Protein AF-A0A0A1U972-F1 (afdb_monomer_lite)

Secondary structure (DSSP, 8-state):
-HHHHHHHHHHHHHHHHTTS--S-EEE-----STTTTTT---HHHHSTTHHHHHHHHHTT-S-EEE---TTS-HHHHHTT--S-----------

Sequence (94 aa):
MLRSMKLRRDKLFVEEMNTREYDVIITSPPWGRPGAFRNKQSLNSLFPGLKNLFCECVEKCTNVILHVPRQMEPENITREFNFPIEVVTYALGE

InterPro domains:
  IPR019012 RNA cap guanine-N2 methyltransferase [PF09445] (17-77)
  IPR029063 S-adenosyl-L-methionine-dependent methyltransferase superfamily [G3DSA:3.40.50.150] (5-93)

Foldseek 3Di:
DVVVVVVVVLVVVLVVLVVDADQEAEDEDPQDDPPSQPPDLAPCVSPPCPLVSQVSVVVRYVHYHYDDDPVHDVCSVPVSDPDPDDDDDDDPDD

pLDDT: mean 73.06, std 12.8, range [36.06, 88.81]

Organism: NCBI:txid370355

Radius of gyration: 14.21 Å; chains: 1; bounding box: 30×35×32 Å

Structure (mmCIF, N/CA/C/O backbone):
data_AF-A0A0A1U972-F1
#
_entry.id   AF-A0A0A1U972-F1
#
loop_
_atom_site.group_PDB
_atom_site.id
_atom_site.type_symbol
_atom_site.label_atom_id
_atom_site.label_alt_id
_atom_site.label_comp_id
_atom_site.label_asym_id
_atom_site.label_entity_id
_atom_site.label_seq_id
_atom_site.pdbx_PDB_ins_code
_atom_site.Cartn_x
_atom_site.Cartn_y
_atom_site.Cartn_z
_atom_site.occupancy
_atom_site.B_iso_or_equiv
_atom_site.auth_seq_id
_atom_site.auth_comp_id
_atom_site.auth_asym_id
_atom_site.auth_atom_id
_atom_site.pdbx_PDB_model_num
ATOM 1 N N . MET A 1 1 ? 7.505 22.600 -7.371 1.00 46.69 1 MET A N 1
ATOM 2 C CA . MET A 1 1 ? 6.026 22.666 -7.281 1.00 46.69 1 MET A CA 1
ATOM 3 C C . MET A 1 1 ? 5.370 21.300 -7.018 1.00 46.69 1 MET A C 1
ATOM 5 O O . MET A 1 1 ? 4.648 21.186 -6.039 1.00 46.69 1 MET A O 1
ATOM 9 N N . LEU A 1 2 ? 5.681 20.238 -7.779 1.00 37.75 2 LEU A N 1
ATOM 10 C CA . LEU A 1 2 ? 5.065 18.897 -7.631 1.00 37.75 2 LEU A CA 1
ATOM 11 C C . LEU A 1 2 ? 5.251 18.217 -6.253 1.00 37.75 2 LEU A C 1
ATOM 13 O O . LEU A 1 2 ? 4.309 17.627 -5.731 1.00 37.75 2 LEU A O 1
ATOM 17 N N . ARG A 1 3 ? 6.430 18.336 -5.619 1.00 38.53 3 ARG A N 1
ATOM 18 C CA . ARG A 1 3 ? 6.685 17.775 -4.270 1.00 38.53 3 ARG A CA 1
ATOM 19 C C . ARG A 1 3 ? 5.770 18.362 -3.187 1.00 38.53 3 ARG A C 1
ATOM 21 O O . ARG A 1 3 ? 5.337 17.638 -2.301 1.00 38.53 3 ARG A O 1
ATOM 28 N N . SER A 1 4 ? 5.458 19.657 -3.279 1.00 36.06 4 SER A N 1
ATOM 29 C CA . SER A 1 4 ? 4.618 20.360 -2.298 1.00 36.06 4 SER A CA 1
ATOM 30 C C . SER A 1 4 ? 3.139 19.973 -2.420 1.00 36.06 4 SER A C 1
ATOM 32 O O . SER A 1 4 ? 2.452 19.864 -1.409 1.00 36.06 4 SER A O 1
ATOM 34 N N . MET A 1 5 ? 2.662 19.681 -3.637 1.00 43.00 5 MET A N 1
ATOM 35 C CA . MET A 1 5 ? 1.298 19.183 -3.857 1.00 43.00 5 MET A CA 1
ATOM 36 C C . MET A 1 5 ? 1.108 17.739 -3.377 1.00 43.00 5 MET A C 1
ATOM 38 O O . MET A 1 5 ? 0.048 17.428 -2.844 1.00 43.00 5 MET A O 1
ATOM 42 N N . LYS A 1 6 ? 2.125 16.876 -3.529 1.00 53.59 6 LYS A N 1
ATOM 43 C CA . LYS A 1 6 ? 2.084 15.485 -3.043 1.00 53.59 6 LYS A CA 1
ATOM 44 C C . LYS A 1 6 ? 1.981 15.432 -1.510 1.00 53.59 6 LYS A C 1
ATOM 46 O O . LYS A 1 6 ? 1.029 14.871 -0.990 1.00 53.59 6 LYS A O 1
ATOM 51 N N . LEU A 1 7 ? 2.851 16.170 -0.813 1.00 52.47 7 LEU A N 1
ATOM 52 C CA . LEU A 1 7 ? 2.838 16.284 0.655 1.00 52.47 7 LEU A CA 1
ATOM 53 C C . LEU A 1 7 ? 1.525 16.848 1.229 1.00 52.47 7 LEU A C 1
ATOM 55 O O . LEU A 1 7 ? 1.134 16.468 2.328 1.00 52.47 7 LEU A O 1
ATOM 59 N N . ARG A 1 8 ? 0.839 17.757 0.517 1.00 58.78 8 ARG A N 1
ATOM 60 C CA . ARG A 1 8 ? -0.470 18.277 0.962 1.00 58.78 8 ARG A CA 1
ATOM 61 C C . ARG A 1 8 ? -1.591 17.249 0.835 1.00 58.78 8 ARG A C 1
ATOM 63 O O . ARG A 1 8 ? -2.459 17.224 1.696 1.00 58.78 8 ARG A O 1
ATOM 70 N N . ARG A 1 9 ? -1.589 16.429 -0.221 1.00 59.16 9 ARG A N 1
ATOM 71 C CA . ARG A 1 9 ? -2.620 15.398 -0.425 1.00 59.16 9 ARG A CA 1
ATOM 72 C C . ARG A 1 9 ? -2.496 14.266 0.584 1.00 59.16 9 ARG A C 1
ATOM 74 O O . ARG A 1 9 ? -3.512 13.844 1.118 1.00 59.16 9 ARG A O 1
ATOM 81 N N . ASP A 1 10 ? -1.268 13.848 0.878 1.00 60.78 10 ASP A N 1
ATOM 82 C CA . ASP A 1 10 ? -1.016 12.791 1.860 1.00 60.78 10 ASP A CA 1
ATOM 83 C C . ASP A 1 10 ? -1.474 13.235 3.266 1.00 60.78 10 ASP A C 1
ATOM 85 O O . ASP A 1 10 ? -2.136 12.474 3.962 1.00 60.78 10 ASP A O 1
ATOM 89 N N . LYS A 1 11 ? -1.240 14.505 3.648 1.00 61.97 11 LYS A N 1
ATOM 90 C CA . LYS A 1 11 ? -1.761 15.072 4.909 1.00 61.97 11 LYS A CA 1
ATOM 91 C C . LYS A 1 11 ? -3.288 15.138 4.970 1.00 61.97 11 LYS A C 1
ATOM 93 O O . LYS A 1 11 ? -3.856 14.725 5.970 1.00 61.97 11 LYS A O 1
ATOM 98 N N . LEU A 1 12 ? -3.939 15.622 3.910 1.00 71.62 12 LEU A N 1
ATOM 99 C CA . LEU A 1 12 ? -5.405 15.694 3.842 1.00 71.62 12 LEU A CA 1
ATOM 100 C C . LEU A 1 12 ? -6.052 14.308 3.944 1.00 71.62 12 LEU A C 1
ATOM 102 O O . LEU A 1 12 ? -7.055 14.154 4.627 1.00 71.62 12 LEU A O 1
ATOM 106 N N . PHE A 1 13 ? -5.460 13.297 3.302 1.00 73.38 13 PHE A N 1
ATOM 107 C CA . PHE A 1 13 ? -5.947 11.922 3.387 1.00 73.38 13 PHE A CA 1
ATOM 108 C C . PHE A 1 13 ? -5.860 11.372 4.814 1.00 73.38 13 PHE A C 1
ATOM 110 O O . PHE A 1 13 ? -6.833 10.819 5.315 1.00 73.38 13 PHE A O 1
ATOM 117 N N . VAL A 1 14 ? -4.720 11.560 5.486 1.00 69.88 14 VAL A N 1
ATOM 118 C CA . VAL A 1 14 ? -4.535 11.109 6.873 1.00 69.88 14 VAL A CA 1
ATOM 119 C C . VAL A 1 14 ? -5.460 11.862 7.830 1.00 69.88 14 VAL A C 1
ATOM 121 O O . VAL A 1 14 ? -6.052 11.253 8.717 1.00 69.88 14 VAL A O 1
ATOM 124 N N . GLU A 1 15 ? -5.632 13.173 7.655 1.00 75.88 15 GLU A N 1
ATOM 125 C CA . GLU A 1 15 ? -6.583 13.962 8.444 1.00 75.88 15 GLU A CA 1
ATOM 126 C C . GLU A 1 15 ? -8.019 13.456 8.255 1.00 75.88 15 GLU A C 1
ATOM 128 O O . GLU A 1 15 ? -8.711 13.222 9.241 1.00 75.88 15 GLU A O 1
ATOM 133 N N . GLU A 1 16 ? -8.450 13.199 7.019 1.00 77.75 16 GLU A N 1
ATOM 134 C CA . GLU A 1 16 ? -9.803 12.713 6.743 1.00 77.75 16 GLU A CA 1
ATOM 135 C C . GLU A 1 16 ? -10.027 11.282 7.255 1.00 77.75 16 GLU A C 1
ATOM 137 O O . GLU A 1 16 ? -11.044 11.032 7.908 1.00 77.75 16 GLU A O 1
ATOM 142 N N . MET A 1 17 ? -9.044 10.384 7.092 1.00 77.75 17 MET A N 1
ATOM 143 C CA . MET A 1 17 ? -9.080 9.040 7.687 1.00 77.75 17 MET A CA 1
ATOM 144 C C . MET A 1 17 ? -9.292 9.072 9.203 1.00 77.75 17 MET A C 1
ATOM 146 O O . MET A 1 17 ? -9.955 8.204 9.755 1.00 77.75 17 MET A O 1
ATOM 150 N N . ASN A 1 18 ? -8.733 10.069 9.890 1.00 74.25 18 ASN A N 1
ATOM 151 C CA . ASN A 1 18 ? -8.844 10.187 11.342 1.00 74.25 18 ASN A CA 1
ATOM 152 C C . ASN A 1 18 ? -10.202 10.721 11.821 1.00 74.25 18 ASN A C 1
ATOM 154 O O . ASN A 1 18 ? -10.450 10.725 13.025 1.00 74.25 18 ASN A O 1
ATOM 158 N N . THR A 1 19 ? -11.070 11.177 10.915 1.00 80.88 19 THR A N 1
ATOM 159 C CA . THR A 1 19 ? -12.379 11.756 11.268 1.00 80.88 19 THR A CA 1
ATOM 160 C C . THR A 1 19 ? -13.551 10.798 11.084 1.00 80.88 19 THR A C 1
ATOM 162 O O . THR A 1 19 ? -14.669 11.134 11.474 1.00 80.88 19 THR A O 1
ATOM 165 N N . ARG A 1 20 ? -13.330 9.626 10.478 1.00 80.19 20 ARG A N 1
ATOM 166 C CA . ARG A 1 20 ? -14.388 8.666 10.145 1.00 80.19 20 ARG A CA 1
ATOM 167 C C . ARG A 1 20 ? -13.936 7.241 10.424 1.00 80.19 20 ARG A C 1
ATOM 169 O O . ARG A 1 20 ? -12.748 6.941 10.382 1.00 80.19 20 ARG A O 1
ATOM 176 N N . GLU A 1 21 ? -14.903 6.368 10.661 1.00 83.12 21 GLU A N 1
ATOM 177 C CA . GLU A 1 21 ? -14.675 4.926 10.663 1.00 83.12 21 GLU A CA 1
ATOM 178 C C . GLU A 1 21 ? -14.851 4.384 9.243 1.00 83.12 21 GLU A C 1
ATOM 180 O O . GLU A 1 21 ? -15.757 4.795 8.513 1.00 83.12 21 GLU A O 1
ATOM 185 N N . TYR A 1 22 ? -13.958 3.482 8.846 1.00 84.81 22 TYR A N 1
ATOM 186 C CA . TYR A 1 22 ? -13.970 2.841 7.537 1.00 84.81 22 TYR A CA 1
ATOM 187 C C . TYR A 1 22 ? -13.967 1.333 7.733 1.00 84.81 22 TYR A C 1
ATOM 189 O O . TYR A 1 22 ? -13.110 0.805 8.441 1.00 84.81 22 TYR A O 1
ATOM 197 N N . ASP A 1 23 ? -14.870 0.634 7.050 1.00 87.56 23 ASP A N 1
ATOM 198 C CA . ASP A 1 23 ? -14.872 -0.831 7.035 1.00 87.56 23 ASP A CA 1
ATOM 199 C C . ASP A 1 23 ? -13.699 -1.393 6.229 1.00 87.56 23 ASP A C 1
ATOM 201 O O . ASP A 1 23 ? -13.205 -2.477 6.536 1.00 87.56 23 ASP A O 1
ATOM 205 N N . VAL A 1 24 ? -13.268 -0.660 5.193 1.00 88.56 24 VAL A N 1
ATOM 206 C CA . VAL A 1 24 ? -12.161 -1.019 4.300 1.00 88.56 24 VAL A CA 1
ATOM 207 C C . VAL A 1 24 ? -11.400 0.233 3.863 1.00 88.56 24 VAL A C 1
ATOM 209 O O . VAL A 1 24 ? -12.006 1.217 3.434 1.00 88.56 24 VAL A O 1
ATOM 212 N N . ILE A 1 25 ? -10.067 0.171 3.884 1.00 88.31 25 ILE A N 1
ATOM 213 C CA . ILE A 1 25 ? -9.185 1.187 3.294 1.00 88.31 25 ILE A CA 1
ATOM 214 C C . ILE A 1 25 ? -8.446 0.582 2.100 1.00 88.31 25 ILE A C 1
ATOM 216 O O . ILE A 1 25 ? -7.753 -0.426 2.227 1.00 88.31 25 ILE A O 1
ATOM 220 N N . ILE A 1 26 ? -8.551 1.223 0.933 1.00 88.81 26 ILE A N 1
ATOM 221 C CA . ILE A 1 26 ? -7.847 0.803 -0.284 1.00 88.81 26 ILE A CA 1
ATOM 222 C C . ILE A 1 26 ? -6.755 1.817 -0.612 1.00 88.81 26 ILE A C 1
ATOM 224 O O . ILE A 1 26 ? -7.023 2.990 -0.870 1.00 88.81 26 ILE A O 1
ATOM 228 N N . THR A 1 27 ? -5.514 1.342 -0.669 1.00 85.56 27 THR A N 1
ATOM 229 C CA . THR A 1 27 ? -4.352 2.129 -1.081 1.00 85.56 27 THR A CA 1
ATOM 230 C C . THR A 1 27 ? -3.900 1.691 -2.474 1.00 85.56 27 THR A C 1
ATOM 2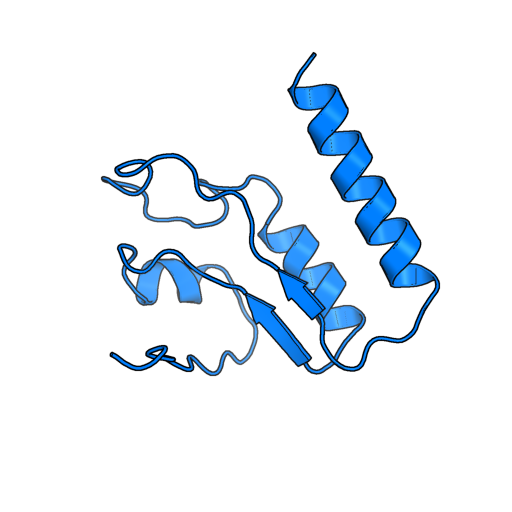32 O O . THR A 1 27 ? -3.484 0.554 -2.696 1.00 85.56 27 THR A O 1
ATOM 235 N N . SER A 1 28 ? -3.977 2.607 -3.444 1.00 85.81 28 SER A N 1
ATOM 236 C CA . SER A 1 28 ? -3.474 2.393 -4.810 1.00 85.81 28 SER A CA 1
ATOM 237 C C . SER A 1 28 ? -2.553 3.540 -5.237 1.00 85.81 28 SER A C 1
ATOM 239 O O . SER A 1 28 ? -2.969 4.434 -5.984 1.00 85.81 28 SER A O 1
ATOM 241 N N . PRO A 1 29 ? -1.298 3.551 -4.756 1.00 81.81 29 PRO A N 1
ATOM 242 C CA . PRO A 1 29 ? -0.317 4.556 -5.132 1.00 81.81 29 PRO A CA 1
ATOM 243 C C . PRO A 1 29 ? -0.094 4.629 -6.650 1.00 81.81 29 PRO A C 1
ATOM 245 O O . PRO A 1 29 ? -0.170 3.617 -7.350 1.00 81.81 29 PRO A O 1
ATOM 248 N N . PRO A 1 30 ? 0.258 5.810 -7.186 1.00 80.62 30 PRO A N 1
ATOM 249 C CA . PRO A 1 30 ? 0.683 5.936 -8.570 1.00 80.62 30 PRO A CA 1
ATOM 250 C C . PRO A 1 30 ? 2.080 5.326 -8.718 1.00 80.62 30 PRO A C 1
ATOM 252 O O . PRO A 1 30 ? 3.095 6.006 -8.571 1.00 80.62 30 PRO A O 1
ATOM 255 N N . TRP A 1 31 ? 2.117 4.032 -9.017 1.00 80.25 31 TRP A N 1
ATOM 256 C CA . TRP A 1 31 ? 3.328 3.218 -9.100 1.00 80.25 31 TRP A CA 1
ATOM 257 C C . TRP A 1 31 ? 4.333 3.629 -10.189 1.00 80.25 31 TRP A C 1
ATOM 259 O O . TRP A 1 31 ? 5.457 3.131 -10.223 1.00 80.25 31 TRP A O 1
ATOM 269 N N . GLY A 1 32 ? 3.952 4.560 -11.063 1.00 75.12 32 GLY A N 1
ATOM 270 C CA . GLY A 1 32 ? 4.782 5.079 -12.146 1.00 75.12 32 GLY A CA 1
ATOM 271 C C . GLY A 1 32 ? 4.368 4.559 -13.523 1.00 75.12 32 GLY A C 1
ATOM 272 O O . GLY A 1 32 ? 3.341 3.905 -13.685 1.00 75.12 32 GLY A O 1
ATOM 273 N N . ARG A 1 33 ? 5.157 4.914 -14.546 1.00 72.81 33 ARG A N 1
ATOM 274 C CA . ARG A 1 33 ? 4.938 4.489 -15.941 1.00 72.81 33 ARG A CA 1
ATOM 275 C C . ARG A 1 33 ? 5.308 3.007 -16.136 1.00 72.81 33 ARG A C 1
ATOM 277 O O . ARG A 1 33 ? 6.105 2.486 -15.353 1.00 72.81 33 ARG A O 1
ATOM 284 N N . PRO A 1 34 ? 4.818 2.343 -17.201 1.00 67.19 34 PRO A N 1
ATOM 285 C CA . PRO A 1 34 ? 5.291 1.013 -17.585 1.00 67.19 34 PRO A CA 1
ATOM 286 C C . PRO A 1 34 ? 6.828 0.959 -17.616 1.00 67.19 34 PRO A C 1
ATOM 288 O O . PRO A 1 34 ? 7.467 1.814 -18.228 1.00 67.19 34 PRO A O 1
ATOM 291 N N . GLY A 1 35 ? 7.426 -0.007 -16.913 1.00 65.75 35 GLY A N 1
ATOM 292 C CA . GLY A 1 35 ? 8.883 -0.138 -16.787 1.00 65.75 35 GLY A CA 1
ATOM 293 C C . GLY A 1 35 ? 9.515 0.549 -15.569 1.00 65.75 35 GLY A C 1
ATOM 294 O O . GLY A 1 35 ? 10.693 0.308 -15.314 1.00 65.75 35 GLY A O 1
ATOM 295 N N . ALA A 1 36 ? 8.758 1.310 -14.764 1.00 68.75 36 ALA A N 1
ATOM 296 C CA . ALA A 1 36 ? 9.238 1.877 -13.491 1.00 68.75 36 ALA A CA 1
ATOM 297 C C . ALA A 1 36 ? 9.718 0.809 -12.485 1.00 68.75 36 ALA A C 1
ATOM 299 O O . ALA A 1 36 ? 10.464 1.119 -11.559 1.00 68.75 36 ALA A O 1
ATOM 300 N N . PHE A 1 37 ? 9.314 -0.442 -12.704 1.00 72.12 37 PHE A N 1
ATOM 301 C CA . PHE A 1 37 ? 9.588 -1.618 -11.878 1.00 72.12 37 PHE A CA 1
ATOM 302 C C . PHE A 1 37 ? 10.884 -2.341 -12.252 1.00 72.12 37 PHE A C 1
ATOM 304 O O . PHE A 1 37 ? 11.372 -3.151 -11.466 1.00 72.12 37 PHE A O 1
ATOM 311 N N . ARG A 1 38 ? 11.463 -2.060 -13.435 1.00 65.44 38 ARG A N 1
ATOM 312 C CA . ARG A 1 38 ? 12.725 -2.688 -13.858 1.00 65.44 38 ARG A CA 1
ATOM 313 C C . ARG A 1 38 ? 13.797 -2.376 -12.815 1.00 65.44 38 ARG A C 1
ATOM 315 O O . ARG A 1 38 ? 14.114 -1.212 -12.574 1.00 65.44 38 ARG A O 1
ATOM 322 N N . ASN A 1 39 ? 14.350 -3.426 -12.214 1.00 64.75 39 ASN A N 1
ATOM 323 C CA . ASN A 1 39 ? 15.407 -3.372 -11.200 1.00 64.75 39 ASN A CA 1
ATOM 324 C C . ASN A 1 39 ? 14.994 -2.761 -9.846 1.00 64.75 39 ASN A C 1
ATOM 326 O O . ASN A 1 39 ? 15.865 -2.421 -9.045 1.00 64.75 39 ASN A O 1
ATOM 330 N N . LYS A 1 40 ? 13.695 -2.595 -9.562 1.00 66.12 40 LYS A N 1
ATOM 331 C CA . LYS A 1 40 ? 13.229 -2.123 -8.250 1.00 66.12 40 LYS A CA 1
ATOM 332 C C . LYS A 1 40 ? 12.913 -3.312 -7.349 1.00 66.12 40 LYS A C 1
ATOM 334 O O . LYS A 1 40 ? 12.031 -4.104 -7.647 1.00 66.12 40 LYS A O 1
ATOM 339 N N . GLN A 1 41 ? 13.628 -3.395 -6.232 1.00 69.19 41 GLN A N 1
ATOM 340 C CA . GLN A 1 41 ? 13.452 -4.432 -5.208 1.00 69.19 41 GLN A CA 1
ATOM 341 C C . GLN A 1 41 ? 12.570 -3.967 -4.041 1.00 69.19 41 GLN A C 1
ATOM 343 O O . GLN A 1 41 ? 12.478 -4.665 -3.041 1.00 69.19 41 GLN A O 1
ATOM 348 N N . SER A 1 42 ? 11.973 -2.770 -4.132 1.00 76.88 42 SER A N 1
ATOM 349 C CA . SER A 1 42 ? 11.297 -2.147 -2.996 1.00 76.88 42 SER A CA 1
ATOM 350 C C . SER A 1 42 ? 10.101 -1.277 -3.392 1.00 76.88 42 SER A C 1
ATOM 352 O O . SER A 1 42 ? 10.207 -0.437 -4.291 1.00 76.88 42 SER A O 1
ATOM 354 N N . LEU A 1 43 ? 8.976 -1.441 -2.688 1.00 80.19 43 LEU A N 1
ATOM 355 C CA . LEU A 1 43 ? 7.750 -0.665 -2.888 1.00 80.19 43 LEU A CA 1
ATOM 356 C C . LEU A 1 43 ? 7.911 0.760 -2.362 1.00 80.19 43 LEU A C 1
ATOM 358 O O . LEU A 1 43 ? 7.510 1.718 -3.028 1.00 80.19 43 LEU A O 1
ATOM 362 N N . ASN A 1 44 ? 8.575 0.930 -1.218 1.00 78.88 44 ASN A N 1
ATOM 363 C CA . ASN A 1 44 ? 8.891 2.255 -0.689 1.00 78.88 44 ASN A CA 1
ATOM 364 C C . ASN A 1 44 ? 9.836 3.050 -1.618 1.00 78.88 44 ASN A C 1
ATOM 366 O O . ASN A 1 44 ? 9.813 4.280 -1.633 1.00 78.88 44 ASN A O 1
ATOM 370 N N . SER A 1 45 ? 10.627 2.368 -2.457 1.00 79.56 45 SER A N 1
ATOM 371 C CA . SER A 1 45 ? 11.417 3.025 -3.511 1.00 79.56 45 SER A CA 1
ATOM 372 C C . SER A 1 45 ? 10.563 3.564 -4.666 1.00 79.56 45 SER A C 1
ATOM 374 O O . SER A 1 45 ? 10.982 4.502 -5.348 1.00 79.56 45 SER A O 1
ATOM 376 N N . LEU A 1 46 ? 9.386 2.978 -4.908 1.00 78.56 46 LEU A N 1
ATOM 377 C CA . LEU A 1 46 ? 8.420 3.440 -5.912 1.00 78.56 46 LEU A CA 1
ATOM 378 C C . LEU A 1 46 ? 7.534 4.559 -5.355 1.00 78.56 46 LEU A C 1
ATOM 380 O O . LEU A 1 46 ? 7.252 5.541 -6.045 1.00 78.56 46 LEU A O 1
ATOM 384 N N . PHE A 1 47 ? 7.138 4.444 -4.088 1.00 80.75 47 PHE A N 1
ATOM 385 C CA . PHE A 1 47 ? 6.365 5.456 -3.384 1.0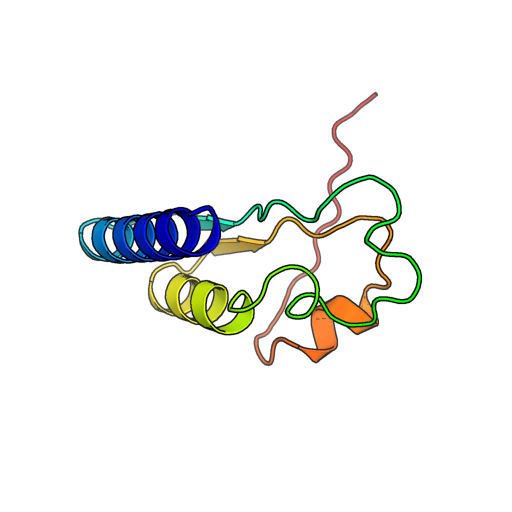0 80.75 47 PHE A CA 1
ATOM 386 C C . PHE A 1 47 ? 7.002 5.762 -2.019 1.00 80.75 47 PHE A C 1
ATOM 388 O O . PHE A 1 47 ? 6.704 5.086 -1.035 1.00 80.75 47 PHE A O 1
ATOM 395 N N . PRO A 1 48 ? 7.871 6.791 -1.937 1.00 82.38 48 PRO A N 1
ATOM 396 C CA . PRO A 1 48 ? 8.484 7.179 -0.673 1.00 82.38 48 PRO A CA 1
ATOM 397 C C . PRO A 1 48 ? 7.422 7.546 0.363 1.00 82.38 48 PRO A C 1
ATOM 399 O O . PRO A 1 48 ? 6.605 8.430 0.106 1.00 82.38 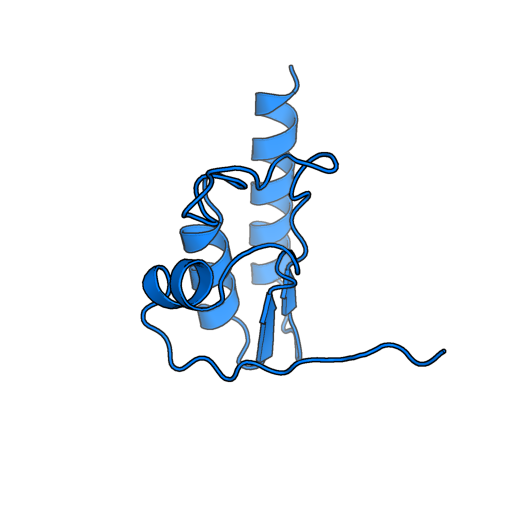48 PRO A O 1
ATOM 402 N N . GLY A 1 49 ? 7.456 6.876 1.516 1.00 80.50 49 GLY A N 1
ATOM 403 C CA . GLY A 1 49 ? 6.482 7.056 2.597 1.00 80.50 49 GLY A CA 1
ATOM 404 C C . GLY A 1 49 ? 5.347 6.031 2.595 1.00 80.50 49 GLY A C 1
ATOM 405 O O . GLY A 1 49 ? 4.506 6.083 3.487 1.00 80.50 49 GLY A O 1
ATOM 406 N N . LEU A 1 50 ? 5.340 5.075 1.654 1.00 84.75 50 LEU A N 1
ATOM 407 C CA . LEU A 1 50 ? 4.314 4.031 1.574 1.00 84.75 50 LEU A CA 1
ATOM 408 C C . LEU A 1 50 ? 4.182 3.254 2.876 1.00 84.75 50 LEU A C 1
ATOM 410 O O . LEU A 1 50 ? 3.074 3.018 3.335 1.00 84.75 50 LEU A O 1
ATOM 414 N N . LYS A 1 51 ? 5.318 2.854 3.455 1.00 81.62 51 LYS A N 1
ATOM 415 C CA . LYS A 1 51 ? 5.330 2.045 4.672 1.00 81.62 51 LYS A CA 1
ATOM 416 C C . LYS A 1 51 ? 4.621 2.761 5.818 1.00 81.62 51 LYS A C 1
ATOM 418 O O . LYS A 1 51 ? 3.778 2.159 6.464 1.00 81.62 51 LYS A O 1
ATOM 423 N N . ASN A 1 52 ? 4.921 4.043 6.020 1.00 83.81 52 ASN A N 1
ATOM 424 C CA . ASN A 1 52 ? 4.304 4.836 7.082 1.00 83.81 52 ASN A CA 1
ATOM 425 C C . ASN A 1 52 ? 2.803 5.009 6.831 1.00 83.81 52 ASN A C 1
ATOM 427 O O . ASN A 1 52 ? 2.014 4.740 7.726 1.00 83.81 52 ASN A O 1
ATOM 431 N N . LEU A 1 53 ? 2.415 5.355 5.598 1.00 84.00 53 LEU A N 1
ATOM 432 C CA . LEU A 1 53 ? 1.007 5.473 5.215 1.00 84.00 53 LEU A CA 1
ATOM 433 C C . LEU A 1 53 ? 0.242 4.164 5.450 1.00 84.00 53 LEU A C 1
ATOM 435 O O . LEU A 1 53 ? -0.858 4.175 5.989 1.00 84.00 53 LEU A O 1
ATOM 439 N N . PHE A 1 54 ? 0.824 3.033 5.052 1.00 84.38 54 PHE A N 1
ATOM 440 C CA . PHE A 1 54 ? 0.199 1.727 5.219 1.00 84.38 54 PHE A CA 1
ATOM 441 C C . PHE A 1 54 ? 0.063 1.354 6.699 1.00 84.38 54 PHE A C 1
ATOM 443 O O . PHE A 1 54 ? -1.008 0.906 7.095 1.00 84.38 54 PHE A O 1
ATOM 450 N N . CYS A 1 55 ? 1.095 1.605 7.518 1.00 83.06 55 CYS A N 1
ATOM 451 C CA . CYS A 1 55 ? 1.032 1.442 8.975 1.00 83.06 55 CYS A CA 1
ATOM 452 C C . CYS A 1 55 ? -0.102 2.274 9.596 1.00 83.06 55 CYS A C 1
ATOM 454 O O . CYS A 1 55 ? -0.897 1.746 10.364 1.00 83.06 55 CYS A O 1
ATOM 456 N N . GLU A 1 56 ? -0.226 3.547 9.218 1.00 85.00 56 GLU A N 1
ATOM 457 C CA . GLU A 1 56 ? -1.309 4.411 9.705 1.00 85.00 56 GLU A CA 1
ATOM 458 C C . GLU A 1 56 ? -2.695 3.885 9.295 1.00 85.00 56 GLU A C 1
ATOM 460 O O . GLU A 1 56 ? -3.647 3.992 10.063 1.00 85.00 56 GLU A O 1
ATOM 465 N N . CYS A 1 57 ? -2.823 3.273 8.112 1.00 86.50 57 CYS A N 1
ATOM 466 C CA . CYS A 1 57 ? -4.081 2.663 7.673 1.00 86.50 57 CYS A CA 1
ATOM 467 C C . CYS A 1 57 ? -4.443 1.422 8.506 1.00 86.50 57 CYS A C 1
ATOM 469 O O . CYS A 1 57 ? -5.597 1.286 8.911 1.00 86.50 57 CYS A O 1
ATOM 471 N N . VAL A 1 58 ? -3.486 0.522 8.778 1.00 85.19 58 VAL A N 1
ATOM 472 C CA . VAL A 1 58 ? -3.753 -0.716 9.547 1.00 85.19 58 VAL A CA 1
ATOM 473 C C . VAL A 1 58 ? -4.028 -0.450 11.026 1.00 85.19 58 VAL A C 1
ATOM 475 O O . VAL A 1 58 ? -4.729 -1.228 11.663 1.00 85.19 58 VAL A O 1
ATOM 478 N N . GLU A 1 59 ? -3.541 0.665 11.575 1.00 84.38 59 GLU A N 1
ATOM 479 C CA . GLU A 1 59 ? -3.918 1.116 12.922 1.00 84.38 59 GLU A CA 1
ATOM 480 C C . GLU A 1 59 ? -5.373 1.607 13.004 1.00 84.38 59 GLU A C 1
ATOM 482 O O . GLU A 1 59 ? -5.938 1.680 14.095 1.00 84.38 59 GLU A O 1
ATOM 487 N N . LYS A 1 60 ? -5.984 1.964 11.868 1.00 83.44 60 LYS A N 1
ATOM 488 C CA . LYS A 1 60 ? -7.313 2.593 11.803 1.00 83.44 60 LYS A CA 1
ATOM 489 C C . LYS A 1 60 ? -8.409 1.671 11.298 1.00 83.44 60 LYS A C 1
ATOM 491 O O . LYS A 1 60 ? -9.566 1.861 11.658 1.00 83.44 60 LYS A O 1
ATOM 496 N N . CYS A 1 61 ? -8.066 0.700 10.463 1.00 86.00 61 CYS A N 1
ATOM 497 C CA . CYS A 1 61 ? -9.020 -0.206 9.848 1.00 86.00 61 CYS A CA 1
ATOM 498 C C . CYS A 1 61 ? -8.463 -1.626 9.850 1.00 86.00 61 CYS A C 1
ATOM 500 O O . CYS A 1 61 ? -7.314 -1.854 9.477 1.00 86.00 61 CYS A O 1
ATOM 502 N N . THR A 1 62 ? -9.300 -2.594 10.221 1.00 83.44 62 THR A N 1
ATOM 503 C CA . THR A 1 62 ? -8.938 -4.015 10.167 1.00 83.44 62 THR A CA 1
ATOM 504 C C . THR A 1 62 ? -8.705 -4.489 8.731 1.00 83.44 62 THR A C 1
ATOM 506 O O . THR A 1 62 ? -7.824 -5.313 8.498 1.00 83.44 62 THR A O 1
ATOM 509 N N . ASN A 1 63 ? -9.453 -3.956 7.758 1.00 86.44 63 ASN A N 1
ATOM 510 C CA . ASN A 1 63 ? -9.369 -4.378 6.362 1.00 86.44 63 ASN A CA 1
ATOM 511 C C . ASN A 1 63 ? -8.627 -3.331 5.522 1.00 86.44 63 ASN A C 1
ATOM 513 O O . ASN A 1 63 ? -9.220 -2.381 5.009 1.00 86.44 63 ASN A O 1
ATOM 517 N N .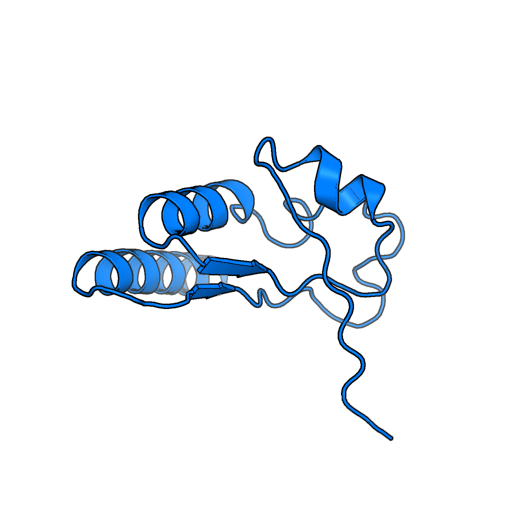 VAL A 1 64 ? -7.321 -3.521 5.335 1.00 86.88 64 VAL A N 1
ATOM 518 C CA . VAL A 1 64 ? -6.508 -2.655 4.470 1.00 86.88 64 VAL A CA 1
ATOM 519 C C . VAL A 1 64 ? -6.033 -3.425 3.249 1.00 86.88 64 VAL A C 1
ATOM 521 O O . VAL A 1 64 ? -5.379 -4.458 3.362 1.00 86.88 64 VAL A O 1
ATOM 524 N N . ILE A 1 65 ? -6.326 -2.891 2.066 1.00 87.69 65 ILE A N 1
ATOM 525 C CA . ILE A 1 65 ? -5.924 -3.467 0.783 1.00 87.69 65 ILE A CA 1
ATOM 526 C C . ILE A 1 65 ? -4.860 -2.568 0.156 1.00 87.69 65 ILE A C 1
ATOM 528 O O . ILE A 1 65 ? -5.089 -1.379 -0.077 1.00 87.69 65 ILE A O 1
ATOM 532 N N . LEU A 1 66 ? -3.699 -3.143 -0.158 1.00 85.88 66 LEU A N 1
ATOM 533 C CA . LEU A 1 66 ? -2.655 -2.492 -0.947 1.00 85.88 66 LEU A CA 1
ATOM 534 C C . LEU A 1 66 ? -2.637 -3.081 -2.356 1.00 85.88 66 LEU A C 1
ATOM 536 O O . LEU A 1 66 ? -2.275 -4.239 -2.555 1.00 85.88 66 LEU A O 1
ATOM 540 N N . HIS A 1 67 ? -2.997 -2.273 -3.349 1.00 85.88 67 HIS A N 1
ATOM 541 C CA . HIS A 1 67 ? -2.890 -2.674 -4.747 1.00 85.88 67 HIS A CA 1
ATOM 542 C C . HIS A 1 67 ? -1.435 -2.560 -5.202 1.00 85.88 67 HIS A C 1
ATOM 544 O O . HIS A 1 67 ? -0.924 -1.450 -5.311 1.00 85.88 67 HIS A O 1
ATOM 550 N N . VAL A 1 68 ? -0.773 -3.680 -5.486 1.00 82.12 68 VAL A N 1
ATOM 551 C CA . VAL A 1 68 ? 0.660 -3.741 -5.824 1.00 82.12 68 VAL A CA 1
ATOM 552 C C . VAL A 1 68 ? 0.913 -3.958 -7.324 1.00 82.12 68 VAL A C 1
ATOM 554 O O . VAL A 1 68 ? 0.072 -4.527 -8.022 1.00 82.12 68 VAL A O 1
ATOM 557 N N . PRO A 1 69 ? 2.075 -3.543 -7.864 1.00 78.75 69 PRO A N 1
ATOM 558 C CA . PRO A 1 69 ? 2.418 -3.801 -9.259 1.00 78.75 69 PRO A CA 1
ATOM 559 C C . PRO A 1 69 ? 2.585 -5.298 -9.548 1.00 78.75 69 PRO A C 1
ATOM 561 O O . PRO A 1 69 ? 3.443 -5.952 -8.963 1.00 78.75 69 PRO A O 1
ATOM 564 N N . ARG A 1 70 ? 1.858 -5.820 -10.545 1.00 77.38 70 ARG A N 1
ATOM 565 C CA . ARG A 1 70 ? 1.939 -7.232 -10.982 1.00 77.38 70 ARG A CA 1
ATOM 566 C C . ARG A 1 70 ? 3.346 -7.686 -11.399 1.00 77.38 70 ARG A C 1
ATOM 568 O O . ARG A 1 70 ? 3.647 -8.869 -11.367 1.00 77.38 70 ARG A O 1
ATOM 575 N N . GLN A 1 71 ? 4.186 -6.756 -11.847 1.00 76.56 71 GLN A N 1
ATOM 576 C CA . GLN A 1 71 ? 5.528 -7.038 -12.378 1.00 76.56 71 GLN A CA 1
ATOM 577 C C . GLN A 1 71 ? 6.596 -7.170 -11.282 1.00 76.56 71 GLN A C 1
ATOM 579 O O . GLN A 1 71 ? 7.775 -7.300 -11.601 1.00 76.56 71 GLN A O 1
ATOM 584 N N . MET A 1 72 ? 6.210 -7.051 -10.012 1.00 78.31 72 MET A N 1
ATOM 585 C CA . MET A 1 72 ? 7.122 -7.094 -8.880 1.00 78.31 72 MET A CA 1
ATOM 586 C C . MET A 1 72 ? 7.042 -8.460 -8.199 1.00 78.31 72 MET A C 1
ATOM 588 O O . MET A 1 72 ? 5.950 -8.953 -7.930 1.00 78.31 72 MET A O 1
ATOM 592 N N . GLU A 1 73 ? 8.200 -9.055 -7.914 1.00 78.19 73 GLU A N 1
ATO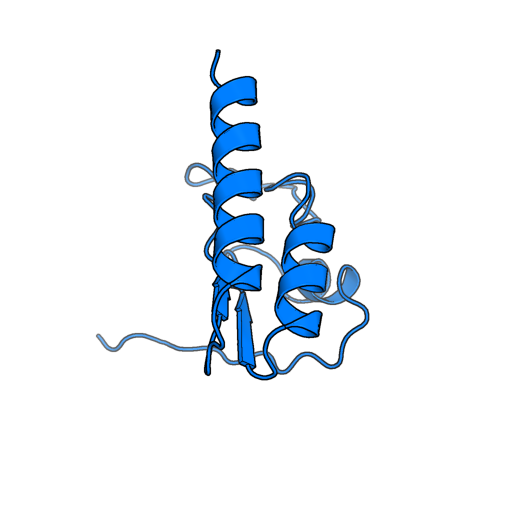M 593 C CA . GLU A 1 73 ? 8.262 -10.346 -7.225 1.00 78.19 73 GLU A CA 1
ATOM 594 C C . GLU A 1 73 ? 7.605 -10.259 -5.835 1.00 78.19 73 GLU A C 1
ATOM 596 O O . GLU A 1 73 ? 7.906 -9.312 -5.094 1.00 78.19 73 GLU A O 1
ATOM 601 N N . PRO A 1 74 ? 6.766 -11.237 -5.439 1.00 77.31 74 PRO A N 1
ATOM 602 C CA . PRO A 1 74 ? 6.072 -11.231 -4.149 1.00 77.31 74 PRO A CA 1
ATOM 603 C C . PRO A 1 74 ? 7.001 -11.028 -2.949 1.00 77.31 74 PRO A C 1
ATOM 605 O O . PRO A 1 74 ? 6.666 -10.297 -2.021 1.00 77.31 74 PRO A O 1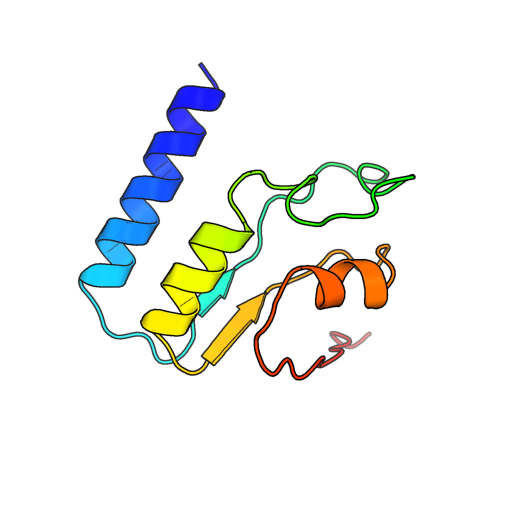
ATOM 608 N N . GLU A 1 75 ? 8.204 -11.600 -2.984 1.00 77.88 75 GLU A N 1
ATOM 609 C CA . GLU A 1 75 ? 9.197 -11.456 -1.914 1.00 77.88 75 GLU A CA 1
ATOM 610 C C . GLU A 1 75 ? 9.649 -10.006 -1.704 1.00 77.88 75 GLU A C 1
ATOM 612 O O . GLU A 1 75 ? 9.909 -9.587 -0.579 1.00 77.88 75 GLU A O 1
ATOM 617 N N . ASN A 1 76 ? 9.724 -9.216 -2.775 1.00 77.31 76 ASN A N 1
ATOM 618 C CA . ASN A 1 76 ? 10.104 -7.805 -2.691 1.00 77.31 76 ASN A CA 1
ATOM 619 C C . ASN A 1 76 ? 8.963 -6.932 -2.144 1.00 77.31 76 ASN A C 1
ATOM 621 O O . ASN A 1 76 ? 9.191 -5.790 -1.752 1.00 77.31 76 ASN A O 1
ATOM 625 N N . ILE A 1 77 ? 7.735 -7.453 -2.137 1.00 76.31 77 ILE A N 1
ATOM 626 C CA . ILE A 1 77 ? 6.561 -6.809 -1.548 1.00 76.31 77 ILE A CA 1
ATOM 627 C C . ILE A 1 77 ? 6.482 -7.163 -0.061 1.00 76.31 77 ILE A C 1
ATOM 629 O O . ILE A 1 77 ? 6.370 -6.276 0.781 1.00 76.31 77 ILE A O 1
ATOM 633 N N . THR A 1 78 ? 6.578 -8.450 0.277 1.00 74.38 78 THR A N 1
ATOM 634 C CA . THR A 1 78 ? 6.332 -8.947 1.639 1.00 74.38 78 THR A CA 1
ATOM 635 C C . THR A 1 78 ? 7.460 -8.634 2.618 1.00 74.38 78 THR A C 1
ATOM 637 O O . THR A 1 78 ? 7.182 -8.382 3.785 1.00 74.38 78 THR A O 1
ATOM 640 N N . ARG A 1 79 ? 8.723 -8.557 2.169 1.00 73.81 79 ARG A N 1
ATOM 641 C CA . ARG A 1 79 ? 9.877 -8.239 3.041 1.00 73.81 79 ARG A CA 1
ATOM 642 C C . ARG A 1 79 ? 9.805 -6.861 3.712 1.00 73.81 79 ARG A C 1
ATOM 644 O O . ARG A 1 79 ? 10.515 -6.625 4.686 1.00 73.81 79 ARG A O 1
ATOM 651 N N . GLU A 1 80 ? 9.004 -5.928 3.198 1.00 72.31 80 GLU A N 1
ATOM 652 C CA . GLU A 1 80 ? 8.928 -4.563 3.741 1.00 72.31 80 GLU A CA 1
ATOM 653 C C . GLU A 1 80 ? 7.931 -4.396 4.891 1.00 72.31 80 GLU A C 1
ATOM 655 O O . GLU A 1 80 ? 8.042 -3.438 5.675 1.00 72.31 80 GLU A O 1
ATOM 660 N N . PHE A 1 81 ? 6.980 -5.320 5.004 1.00 71.19 81 PHE A N 1
ATOM 661 C CA . PHE A 1 81 ? 5.844 -5.237 5.907 1.00 71.19 81 PHE A CA 1
ATOM 662 C C . PHE A 1 81 ? 5.923 -6.374 6.932 1.00 71.19 81 PHE A C 1
ATOM 664 O O . PHE A 1 81 ? 5.887 -7.546 6.580 1.00 71.19 81 PHE A O 1
ATOM 671 N N . ASN A 1 82 ? 6.002 -6.027 8.217 1.00 64.31 82 ASN A N 1
ATOM 672 C CA . ASN A 1 82 ? 6.116 -6.999 9.316 1.00 64.31 82 ASN A CA 1
ATOM 673 C C . ASN A 1 82 ? 4.750 -7.450 9.864 1.00 64.31 82 ASN A C 1
ATOM 675 O O . ASN A 1 82 ? 4.656 -7.894 11.006 1.00 64.31 82 ASN A O 1
ATOM 679 N N . PHE A 1 83 ? 3.683 -7.293 9.086 1.00 65.31 83 PHE A N 1
ATOM 680 C CA . PHE A 1 83 ? 2.329 -7.656 9.495 1.00 65.31 83 PHE A CA 1
ATOM 681 C C . PHE A 1 83 ? 1.953 -9.012 8.887 1.00 65.31 83 PHE A C 1
ATOM 683 O O . PHE A 1 83 ? 2.508 -9.376 7.848 1.00 65.31 83 PHE A O 1
ATOM 690 N N . PRO A 1 84 ? 1.033 -9.779 9.497 1.00 63.41 84 PRO A N 1
ATOM 691 C CA . PRO A 1 84 ? 0.459 -10.944 8.835 1.00 63.41 84 PRO A CA 1
ATOM 692 C C . PRO A 1 84 ? -0.254 -10.481 7.557 1.00 63.41 84 PRO A C 1
ATOM 694 O O . PRO A 1 84 ? -1.234 -9.744 7.621 1.00 63.41 84 PRO A O 1
ATOM 697 N N . ILE A 1 85 ? 0.278 -10.865 6.395 1.00 67.00 85 ILE A N 1
ATOM 698 C CA . ILE A 1 85 ? -0.261 -10.495 5.082 1.00 67.00 85 ILE A CA 1
ATOM 699 C C . ILE A 1 85 ? -0.876 -11.735 4.458 1.00 67.00 85 ILE A C 1
ATOM 701 O O . ILE A 1 85 ? -0.193 -12.739 4.254 1.00 67.00 85 ILE A O 1
ATOM 705 N N . GLU A 1 86 ? -2.147 -11.633 4.094 1.00 67.56 86 GLU A N 1
ATOM 706 C CA . GLU A 1 86 ? -2.770 -12.556 3.158 1.00 67.56 86 GLU A CA 1
ATOM 707 C C . GLU A 1 86 ? -2.641 -11.976 1.743 1.00 67.56 86 GLU A C 1
ATOM 709 O O . GLU A 1 86 ? -3.120 -10.878 1.457 1.00 67.56 86 GLU A O 1
ATOM 714 N N . VAL A 1 87 ? -1.945 -12.686 0.850 1.00 64.88 87 VAL A N 1
ATOM 715 C CA . VAL A 1 87 ? -1.817 -12.274 -0.555 1.00 64.88 87 VAL A CA 1
ATOM 716 C C . VAL A 1 87 ? -2.970 -12.878 -1.342 1.00 64.88 87 VAL A C 1
ATOM 718 O O . VAL A 1 87 ? -2.970 -14.072 -1.634 1.00 64.88 87 VAL A O 1
ATOM 721 N N . VAL A 1 88 ? -3.931 -12.042 -1.731 1.00 64.88 88 VAL A N 1
ATOM 722 C CA . VAL A 1 88 ? -5.062 -12.461 -2.566 1.00 64.88 88 VAL A CA 1
ATOM 723 C C . VAL A 1 88 ? -4.850 -11.980 -3.999 1.00 64.88 88 VAL A C 1
ATOM 725 O O . VAL A 1 88 ? -4.707 -10.784 -4.256 1.00 64.88 88 VAL A O 1
ATOM 728 N N . THR A 1 89 ? -4.817 -12.916 -4.948 1.00 63.59 89 THR A N 1
ATOM 729 C CA . THR A 1 89 ? -4.704 -12.599 -6.378 1.00 63.59 89 THR A CA 1
ATOM 730 C C . THR A 1 89 ? -6.096 -12.562 -6.994 1.00 63.59 89 THR A C 1
ATOM 732 O O . THR A 1 89 ? -6.753 -13.594 -7.090 1.00 63.59 89 THR A O 1
ATOM 735 N N . TYR A 1 90 ? -6.531 -11.385 -7.440 1.00 59.66 90 TYR A N 1
ATOM 736 C CA . TYR A 1 90 ? -7.778 -11.226 -8.183 1.00 59.66 90 TYR A CA 1
ATOM 737 C C . TYR A 1 90 ? -7.482 -11.072 -9.676 1.00 59.66 90 TYR A C 1
ATOM 739 O O . TYR A 1 90 ? -6.740 -10.177 -10.082 1.00 59.66 90 TYR A O 1
ATOM 747 N N . ALA A 1 91 ? -8.081 -11.933 -10.497 1.00 57.22 91 ALA A N 1
ATOM 748 C CA . ALA A 1 91 ? -8.246 -11.684 -11.921 1.00 57.22 91 ALA A CA 1
ATOM 749 C C . ALA A 1 91 ? -9.636 -11.069 -12.109 1.00 57.22 91 ALA A C 1
ATOM 751 O O . ALA A 1 91 ? -10.643 -11.729 -11.856 1.00 57.22 91 ALA A O 1
ATOM 752 N N . LEU A 1 92 ? -9.701 -9.797 -12.503 1.00 47.19 92 LEU A N 1
ATOM 753 C CA . LEU A 1 92 ? -10.938 -9.267 -13.072 1.00 47.19 92 LEU A CA 1
ATOM 754 C C . LEU A 1 92 ? -11.148 -10.022 -14.391 1.00 47.19 92 LEU A C 1
ATOM 756 O O . LEU A 1 92 ? -10.224 -10.055 -15.203 1.00 47.19 92 LEU A O 1
ATOM 760 N N . GLY A 1 93 ? -12.288 -10.712 -14.501 1.00 50.62 93 GLY A N 1
ATOM 761 C CA . GLY A 1 93 ? -12.611 -11.649 -15.581 1.00 50.62 93 GLY A CA 1
ATOM 762 C C . GLY A 1 93 ? -12.414 -11.085 -16.990 1.00 50.62 93 GLY A C 1
ATOM 763 O O . GLY A 1 93 ? -12.354 -9.868 -17.167 1.00 50.62 93 GLY A O 1
ATOM 764 N N . GLU A 1 94 ? -12.279 -12.012 -17.944 1.00 40.88 94 GLU A N 1
ATOM 765 C CA . GLU A 1 94 ? -12.100 -11.763 -19.385 1.00 40.88 94 GLU A CA 1
ATOM 766 C C . GLU A 1 94 ? -13.097 -10.758 -19.978 1.00 40.88 94 GLU A C 1
ATOM 768 O O . GLU A 1 94 ? -14.299 -10.817 -19.624 1.00 40.88 94 GLU A O 1
#